Protein AF-A0A0Q4XJA9-F1 (afdb_monomer_lite)

Foldseek 3Di:
DDPVVVVVVQLVVQVVVVDDPPDPSSVVSSVVVVVVVVVVVVVVVVVVVVVVVVVVVVLVVVLVVQVVVQAVCVPVPVFAEADPPQCHAQDPVPRWHTHDTHHTD

Sequence (105 aa):
MSAEEQRKADLGRCSGYGYAPGSEGFATCMMDIDQNRERIRAERSLQLQADLAVQNRQREAQADLYRSLSQQRIGDKSLPVCGAASGGGLDGRTGYWYGKDCRSR

pLDDT: mean 95.37, std 2.88, range [74.5, 98.0]

Secondary structure (DSSP, 8-state):
--HHHHHHHHHHHHHHTTPPTTSHHHHHHHHHHHHHHHHHHHHHHHHHHHHHHHHHHHHHHHHHHHHHHHHHTTT-TTSPBP-TTSSSEE-TTT--EE-TT-B--

Radius of gyration: 27.64 Å; chains: 1; bounding box: 58×24×62 Å

Structure (mmCIF, N/CA/C/O backbone):
data_AF-A0A0Q4XJA9-F1
#
_entry.id   AF-A0A0Q4XJA9-F1
#
loop_
_atom_site.group_PDB
_atom_site.id
_atom_site.type_symbol
_atom_site.label_atom_id
_atom_site.label_alt_id
_atom_site.label_comp_id
_atom_site.label_asym_id
_atom_site.label_entity_id
_atom_site.label_seq_id
_atom_site.pdbx_PDB_ins_code
_atom_site.Cartn_x
_atom_site.Cartn_y
_atom_site.Cartn_z
_atom_site.occupancy
_atom_site.B_iso_or_equiv
_atom_site.auth_seq_id
_atom_site.auth_comp_id
_atom_site.auth_asym_id
_atom_site.auth_atom_id
_atom_site.pdbx_PDB_model_num
ATOM 1 N N . MET A 1 1 ? -3.344 5.447 22.595 1.00 74.50 1 MET A N 1
ATOM 2 C CA . MET A 1 1 ? -4.527 5.072 23.384 1.00 74.50 1 MET A CA 1
ATOM 3 C C . MET A 1 1 ? -4.438 3.586 23.657 1.00 74.50 1 MET A C 1
ATOM 5 O O . MET A 1 1 ? -4.321 2.819 22.704 1.00 74.50 1 MET A O 1
ATOM 9 N N . SER A 1 2 ? -4.371 3.198 24.923 1.00 93.50 2 SER A N 1
ATOM 10 C CA . SER A 1 2 ? -4.350 1.798 25.343 1.00 93.50 2 SER A CA 1
ATOM 11 C C . SER A 1 2 ? -5.736 1.158 25.190 1.00 93.50 2 SER A C 1
ATOM 13 O O . SER A 1 2 ? -6.742 1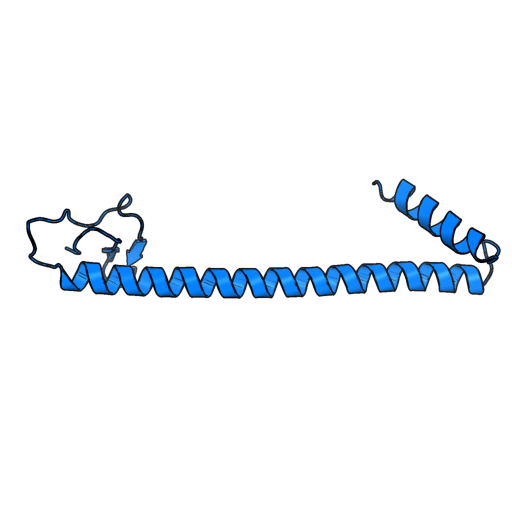.851 25.017 1.00 93.50 2 SER A O 1
ATOM 15 N N . ALA A 1 3 ? -5.801 -0.173 25.270 1.00 90.44 3 ALA A N 1
ATOM 16 C CA . ALA A 1 3 ? -7.073 -0.897 25.248 1.00 90.44 3 ALA A CA 1
ATOM 17 C C . ALA A 1 3 ? -7.978 -0.520 26.438 1.00 90.44 3 ALA A C 1
ATOM 19 O O . ALA A 1 3 ? -9.197 -0.454 26.302 1.00 90.44 3 ALA A O 1
ATOM 20 N N . GLU A 1 4 ? -7.382 -0.232 27.595 1.00 91.81 4 GLU A N 1
ATOM 21 C CA . GLU A 1 4 ? -8.111 0.171 28.798 1.00 91.81 4 GLU A CA 1
ATOM 22 C C . GLU A 1 4 ? -8.667 1.596 28.682 1.00 91.81 4 GLU A C 1
ATOM 24 O O . GLU A 1 4 ? -9.834 1.832 28.995 1.00 91.81 4 GLU A O 1
ATOM 29 N N . GLU A 1 5 ? -7.871 2.534 28.158 1.00 94.56 5 GLU A N 1
ATOM 30 C CA . GLU A 1 5 ? -8.319 3.904 27.877 1.00 94.56 5 GLU A CA 1
ATOM 31 C C . GLU A 1 5 ? -9.475 3.915 26.875 1.00 94.56 5 GLU A C 1
ATOM 33 O O . GLU A 1 5 ? -10.457 4.634 27.061 1.00 94.56 5 GLU A O 1
ATOM 38 N N . GLN A 1 6 ? -9.379 3.077 25.840 1.00 92.94 6 GLN A N 1
ATOM 39 C CA . GLN A 1 6 ? -10.432 2.907 24.849 1.00 92.94 6 GLN A CA 1
ATOM 40 C C . GLN A 1 6 ? -11.715 2.385 25.483 1.00 92.94 6 GLN A C 1
ATOM 42 O O . GLN A 1 6 ? -12.755 3.030 25.375 1.00 92.94 6 GLN A O 1
ATOM 47 N N . ARG A 1 7 ? -11.617 1.277 26.224 1.00 92.56 7 ARG A N 1
ATOM 48 C CA . ARG A 1 7 ? -12.757 0.692 26.928 1.00 92.56 7 ARG A CA 1
ATOM 49 C C . ARG A 1 7 ? -13.414 1.710 27.854 1.00 92.56 7 ARG A C 1
ATOM 51 O O . ARG A 1 7 ? -14.632 1.825 27.862 1.00 92.56 7 ARG A O 1
ATOM 58 N N . LYS A 1 8 ? -12.634 2.485 28.613 1.00 95.50 8 LYS A N 1
ATOM 59 C CA . LYS A 1 8 ? -13.167 3.539 29.486 1.00 95.50 8 LYS A CA 1
ATOM 60 C C . LYS A 1 8 ? -13.916 4.620 28.698 1.00 95.50 8 LYS A C 1
ATOM 62 O O . LYS A 1 8 ? -14.976 5.060 29.142 1.00 95.50 8 LYS A O 1
ATOM 67 N N . ALA A 1 9 ? -13.398 5.026 27.540 1.00 96.00 9 ALA A N 1
ATOM 68 C CA . ALA A 1 9 ? -14.069 5.980 26.661 1.00 96.00 9 ALA A CA 1
ATOM 69 C C . ALA A 1 9 ? -15.388 5.422 26.098 1.00 96.00 9 ALA A C 1
ATOM 71 O O . ALA A 1 9 ? -16.387 6.138 26.073 1.00 96.00 9 ALA A O 1
ATOM 72 N N . ASP A 1 10 ? -15.420 4.145 25.711 1.00 96.00 10 ASP A N 1
ATOM 73 C CA . ASP A 1 10 ? -16.629 3.484 25.206 1.00 96.00 10 ASP A CA 1
ATOM 74 C C . ASP A 1 10 ? -17.700 3.358 26.297 1.00 96.00 10 ASP A C 1
ATOM 76 O O . ASP A 1 10 ? -18.856 3.727 26.084 1.00 96.00 10 ASP A O 1
ATOM 80 N N . LEU A 1 11 ? -17.297 2.929 27.501 1.00 95.75 11 LEU A N 1
ATOM 81 C CA . LEU A 1 11 ? -18.176 2.863 28.672 1.00 95.75 11 LEU A CA 1
ATOM 82 C C . LEU A 1 11 ? -18.785 4.238 28.978 1.00 95.75 11 LEU A C 1
ATOM 84 O O . LEU A 1 11 ? -19.990 4.352 29.217 1.00 95.75 11 LEU A O 1
ATOM 88 N N . GLY A 1 12 ? -17.959 5.289 28.949 1.00 96.62 12 GLY A N 1
ATOM 89 C CA . GLY A 1 12 ? -18.405 6.669 29.130 1.00 96.62 12 GLY A CA 1
ATOM 90 C C . GLY A 1 12 ? -19.370 7.121 28.034 1.00 96.62 12 GLY A C 1
ATOM 91 O O . GLY A 1 12 ? -20.384 7.744 28.336 1.00 96.62 12 GLY A O 1
ATOM 92 N N . ARG A 1 13 ? -19.111 6.752 26.775 1.00 96.81 13 ARG A N 1
ATOM 93 C CA . ARG A 1 13 ? -19.986 7.065 25.640 1.00 96.81 13 ARG A CA 1
ATOM 94 C C . ARG A 1 13 ? -21.364 6.426 25.797 1.00 96.81 13 ARG A C 1
ATOM 96 O O . ARG A 1 13 ? -22.358 7.135 25.689 1.00 96.81 13 ARG A O 1
ATOM 103 N N . CYS A 1 14 ? -21.435 5.130 26.094 1.00 97.50 14 CYS A N 1
ATOM 104 C CA . CYS A 1 14 ? -22.713 4.440 26.280 1.00 97.50 14 CYS A CA 1
ATOM 105 C C . CYS A 1 14 ? -23.482 4.957 27.500 1.00 97.50 14 CYS A C 1
ATOM 107 O O . CYS A 1 14 ? -24.686 5.195 27.406 1.00 97.50 14 CYS A O 1
ATOM 109 N N . SER A 1 15 ? -22.783 5.232 28.606 1.00 97.31 15 SER A N 1
ATOM 110 C CA . SER A 1 15 ? -23.396 5.862 29.785 1.00 97.31 15 SER A CA 1
ATOM 111 C C . SER A 1 15 ? -23.932 7.264 29.464 1.00 97.31 15 SER A C 1
ATOM 113 O O . SER A 1 15 ? -25.003 7.640 29.929 1.00 97.31 15 SER A O 1
ATOM 115 N N . GLY A 1 16 ? -23.222 8.027 28.625 1.00 96.94 16 GLY A N 1
ATOM 116 C CA . GLY A 1 16 ? -23.628 9.361 28.171 1.00 96.94 16 GLY A CA 1
ATOM 117 C C . GLY A 1 16 ? -24.894 9.380 27.308 1.00 96.94 16 GLY A C 1
ATOM 118 O O . GLY A 1 16 ? -25.580 10.396 27.272 1.00 96.94 16 GLY A O 1
ATOM 119 N N . TYR A 1 17 ? -25.243 8.261 26.667 1.00 95.88 17 TYR A N 1
ATOM 120 C CA . TYR A 1 17 ? -26.528 8.081 25.979 1.00 95.88 17 TYR A CA 1
ATOM 121 C C . TYR A 1 17 ? -27.661 7.618 26.913 1.00 95.88 17 TYR A C 1
ATOM 123 O O . TYR A 1 17 ? -28.779 7.405 26.454 1.00 95.88 17 TYR A O 1
ATOM 131 N N . GLY A 1 18 ? -27.397 7.477 28.217 1.00 95.94 18 GLY A N 1
ATOM 132 C CA . GLY A 1 18 ? -28.393 7.101 29.222 1.00 95.94 18 GLY A CA 1
ATOM 133 C C . GLY A 1 18 ? -28.539 5.595 29.445 1.00 95.94 18 GLY A C 1
ATOM 134 O O . GLY A 1 18 ? -29.401 5.178 30.217 1.00 95.94 18 GLY A O 1
ATOM 135 N N . TYR A 1 19 ? -27.703 4.764 28.818 1.00 97.25 19 TYR A N 1
ATOM 136 C CA . TYR A 1 19 ? -27.718 3.327 29.072 1.00 97.25 19 TYR A CA 1
ATOM 137 C C . TYR A 1 19 ? -27.056 3.013 30.417 1.00 97.25 19 TYR A C 1
ATOM 139 O O . TYR A 1 19 ? -25.905 3.378 30.660 1.00 97.25 19 TYR A O 1
ATOM 147 N N . ALA A 1 20 ? -27.768 2.304 31.294 1.00 95.81 20 ALA A N 1
ATOM 148 C CA . ALA A 1 20 ? -27.223 1.874 32.577 1.00 95.81 20 ALA A CA 1
ATOM 149 C C . ALA A 1 20 ? -26.256 0.687 32.386 1.00 95.81 20 ALA A C 1
ATOM 151 O O . ALA A 1 20 ? -26.625 -0.273 31.699 1.00 95.81 20 ALA A O 1
ATOM 152 N N . PRO A 1 21 ? -25.058 0.687 33.001 1.00 94.88 21 PRO A N 1
ATOM 153 C CA . PRO A 1 21 ? -24.162 -0.467 32.964 1.00 94.88 21 PRO A CA 1
ATOM 154 C C . PRO A 1 21 ? -24.866 -1.755 33.410 1.00 94.88 21 PRO A C 1
ATOM 156 O O . PRO A 1 21 ? -25.575 -1.769 34.413 1.00 94.88 21 PRO A O 1
ATOM 159 N N . GLY A 1 22 ? -24.678 -2.836 32.650 1.00 93.56 22 GLY A N 1
ATOM 160 C CA . GLY A 1 22 ? -25.336 -4.126 32.894 1.00 93.56 22 GLY A CA 1
ATOM 161 C C . GLY A 1 22 ? -26.741 -4.263 32.296 1.00 93.56 22 GLY A C 1
ATOM 162 O O . GLY A 1 22 ? -27.296 -5.356 32.328 1.00 93.56 22 GLY A O 1
ATOM 163 N N . SER A 1 23 ? -27.305 -3.200 31.714 1.00 97.44 23 SER A N 1
ATOM 164 C CA . SER A 1 23 ? -28.534 -3.303 30.920 1.00 97.44 23 SER A CA 1
ATOM 165 C C . SER A 1 23 ? -28.267 -3.869 29.524 1.00 97.44 23 SER A C 1
ATOM 167 O O . SER A 1 23 ? -27.166 -3.745 28.981 1.00 97.44 23 SER A O 1
ATOM 169 N N . GLU A 1 24 ? -29.306 -4.429 28.908 1.00 97.31 24 GLU A N 1
ATOM 170 C CA . GLU A 1 24 ? -29.266 -4.880 27.514 1.00 97.31 24 GLU A CA 1
ATOM 171 C C . GLU A 1 24 ? -28.902 -3.735 26.558 1.00 97.31 24 GLU A C 1
ATOM 173 O O . GLU A 1 24 ? -28.006 -3.884 25.734 1.00 97.31 24 GLU A O 1
ATOM 178 N N . GLY A 1 25 ? -29.502 -2.550 26.731 1.00 96.44 25 GLY A N 1
ATOM 179 C CA . GLY A 1 25 ? -29.190 -1.379 25.903 1.00 96.44 25 GLY A CA 1
ATOM 180 C C . GLY A 1 25 ? -27.723 -0.946 25.994 1.00 96.44 25 GLY A C 1
ATOM 181 O O . GLY A 1 25 ? -27.131 -0.528 25.000 1.00 96.44 25 GLY A O 1
ATOM 182 N N . PHE A 1 26 ? -27.097 -1.113 27.163 1.00 97.94 26 PHE A N 1
ATOM 183 C CA . PHE A 1 26 ? -25.668 -0.853 27.325 1.00 97.94 26 PHE A CA 1
ATOM 184 C C . PHE A 1 26 ? -24.812 -1.872 26.572 1.00 97.94 26 PHE A C 1
ATOM 186 O O . PHE A 1 26 ? -23.850 -1.487 25.908 1.00 97.94 26 PHE A O 1
ATOM 193 N N . ALA A 1 27 ? -25.167 -3.157 26.647 1.00 97.50 27 ALA A N 1
ATOM 194 C CA . ALA A 1 27 ? -24.486 -4.206 25.896 1.00 97.50 27 ALA A CA 1
ATOM 195 C C . ALA A 1 27 ? -24.602 -3.968 24.382 1.00 97.50 27 ALA A C 1
ATOM 197 O O . ALA A 1 27 ? -23.591 -4.025 23.685 1.00 97.50 27 ALA A O 1
ATOM 198 N N . 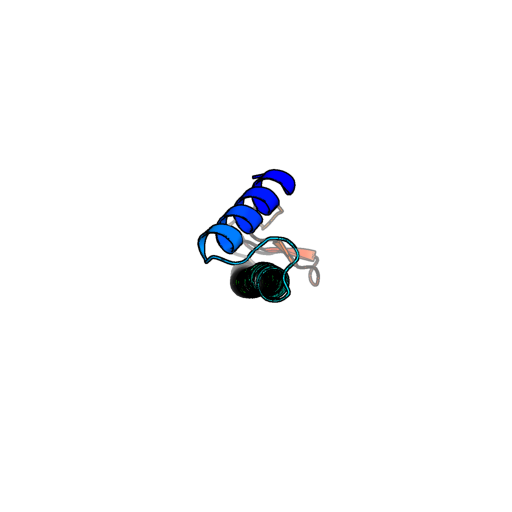THR A 1 28 ? -25.793 -3.612 23.893 1.00 97.62 28 THR A N 1
ATOM 199 C CA . THR A 1 28 ? -26.025 -3.261 22.484 1.00 97.62 28 THR A CA 1
ATOM 200 C C . THR A 1 28 ? -25.178 -2.070 22.052 1.00 97.62 28 THR A C 1
ATOM 202 O O . THR A 1 28 ? -24.451 -2.174 21.070 1.00 97.62 28 THR A O 1
ATOM 205 N N . CYS A 1 29 ? -25.160 -0.982 22.829 1.00 98.00 29 CYS A N 1
ATOM 206 C CA . CYS A 1 29 ? -24.314 0.175 22.529 1.00 98.00 29 CYS A CA 1
ATOM 207 C C . CYS A 1 29 ? -22.825 -0.196 22.421 1.00 98.00 29 CYS A C 1
ATOM 209 O O . CYS A 1 29 ? -22.140 0.234 21.492 1.00 98.00 29 CYS A O 1
ATOM 211 N N . MET A 1 30 ? -22.314 -1.013 23.347 1.00 97.12 30 MET A N 1
ATOM 212 C CA . MET A 1 30 ? -20.921 -1.464 23.309 1.00 97.12 30 MET A CA 1
ATOM 213 C C . MET A 1 30 ? -20.635 -2.329 22.072 1.00 97.12 30 MET A C 1
ATOM 215 O O . MET A 1 30 ? -19.625 -2.111 21.402 1.00 97.12 30 MET A O 1
ATOM 219 N N . MET A 1 31 ? -21.537 -3.258 21.736 1.00 96.62 31 MET A N 1
ATOM 220 C CA . MET A 1 31 ? -21.422 -4.085 20.530 1.00 96.62 31 MET A CA 1
ATOM 221 C C . MET A 1 31 ? -21.412 -3.237 19.255 1.00 96.62 31 MET A C 1
ATOM 223 O O . MET A 1 31 ? -20.572 -3.465 18.388 1.00 96.62 31 MET A O 1
ATOM 227 N N . ASP A 1 32 ? -22.285 -2.234 19.151 1.00 97.06 32 ASP A N 1
ATOM 228 C CA . ASP A 1 32 ? -22.349 -1.342 17.988 1.00 97.06 32 ASP A CA 1
ATOM 229 C C . ASP A 1 32 ? -21.045 -0.558 17.802 1.00 97.06 32 ASP A C 1
ATOM 231 O O . ASP A 1 32 ? -20.550 -0.394 16.681 1.00 97.06 32 ASP A O 1
ATOM 235 N N . ILE A 1 33 ? -20.452 -0.082 18.902 1.00 96.81 33 ILE A N 1
ATOM 236 C CA . ILE A 1 33 ? -19.163 0.613 18.863 1.00 96.81 33 ILE A CA 1
ATOM 237 C C . ILE A 1 33 ? -18.063 -0.328 18.350 1.00 96.81 33 ILE A C 1
ATOM 239 O O . ILE A 1 33 ? -17.262 0.084 17.501 1.00 96.81 33 ILE A O 1
ATOM 243 N N . ASP A 1 34 ? -18.011 -1.564 18.849 1.00 95.69 34 ASP A N 1
ATOM 244 C CA . ASP A 1 34 ? -17.01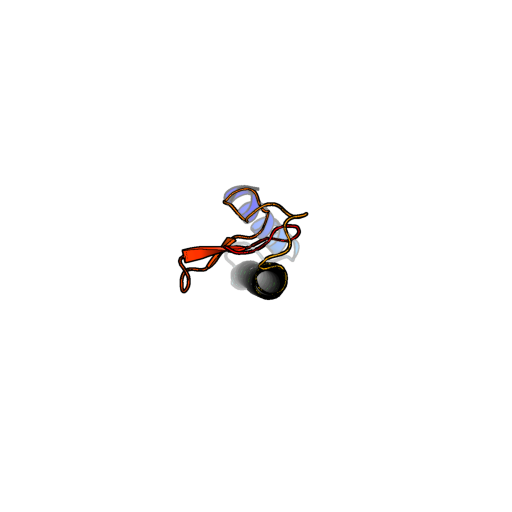5 -2.552 18.434 1.00 95.69 34 ASP A CA 1
ATOM 245 C C . ASP A 1 34 ? -17.182 -2.931 16.956 1.00 95.69 34 ASP A C 1
ATOM 247 O O . ASP A 1 34 ? -16.217 -2.822 16.192 1.00 95.69 34 ASP A O 1
ATOM 251 N N . GLN A 1 35 ? -18.404 -3.243 16.516 1.00 96.81 35 GLN A N 1
ATOM 252 C CA . GLN A 1 35 ? -18.718 -3.547 15.115 1.00 96.81 35 GLN A CA 1
ATOM 253 C C . GLN A 1 35 ? -18.360 -2.383 14.185 1.00 96.81 35 GLN A C 1
ATOM 255 O O . GLN A 1 35 ? -17.747 -2.572 13.132 1.00 96.81 35 GLN A O 1
ATOM 260 N N . ASN A 1 36 ? -18.679 -1.147 14.579 1.00 96.56 36 ASN A N 1
ATOM 261 C CA . ASN A 1 36 ? -18.310 0.026 13.795 1.00 96.56 36 ASN A CA 1
ATOM 262 C C . ASN A 1 36 ? -16.785 0.178 13.689 1.00 96.56 36 ASN A C 1
ATOM 264 O O . ASN A 1 36 ? -16.262 0.536 12.631 1.00 96.56 36 ASN A O 1
ATOM 268 N N . ARG A 1 37 ? -16.048 -0.127 14.763 1.00 94.81 37 ARG A N 1
ATOM 269 C CA . ARG A 1 37 ? -14.582 -0.132 14.738 1.00 94.81 37 ARG A CA 1
ATOM 270 C C . ARG A 1 37 ? -14.020 -1.206 13.819 1.00 94.81 37 ARG A C 1
ATOM 272 O O . ARG A 1 37 ? -13.067 -0.924 13.092 1.00 94.81 37 ARG A O 1
ATOM 279 N N . GLU A 1 38 ? -14.579 -2.408 13.838 1.00 96.25 38 GLU A N 1
ATOM 280 C CA . GLU A 1 38 ? -14.187 -3.488 12.930 1.00 96.25 38 GLU A CA 1
ATOM 281 C C . GLU A 1 38 ? -14.434 -3.111 11.472 1.00 96.25 38 GLU A C 1
ATOM 283 O O . GLU A 1 38 ? -13.528 -3.251 10.650 1.00 96.25 38 GLU A O 1
ATOM 288 N N . ARG A 1 39 ? -15.595 -2.523 11.168 1.00 97.19 39 ARG A N 1
ATOM 289 C CA . ARG A 1 39 ? -15.917 -2.020 9.828 1.00 97.19 39 ARG A CA 1
ATOM 290 C C . ARG A 1 39 ? -14.898 -0.989 9.343 1.00 97.19 39 ARG A C 1
ATOM 292 O O . ARG A 1 39 ? -14.351 -1.145 8.257 1.00 97.19 39 ARG A O 1
ATOM 299 N N . ILE A 1 40 ? -14.569 0.011 10.165 1.00 96.62 40 ILE A N 1
ATOM 300 C CA . ILE A 1 40 ? -13.561 1.031 9.818 1.00 96.62 40 ILE A CA 1
ATOM 301 C C . ILE A 1 40 ? -12.185 0.391 9.572 1.00 96.62 40 ILE A C 1
ATOM 303 O O . ILE A 1 40 ? -11.468 0.776 8.646 1.00 96.62 40 ILE A O 1
ATOM 307 N N . ARG A 1 41 ? -11.788 -0.599 10.385 1.00 96.25 41 ARG A N 1
ATOM 308 C CA . ARG A 1 41 ? -10.521 -1.326 10.189 1.00 96.25 41 ARG A CA 1
ATOM 309 C C . ARG A 1 41 ? -10.524 -2.126 8.886 1.00 96.25 41 ARG A C 1
ATOM 311 O O . ARG A 1 41 ? -9.519 -2.109 8.178 1.00 96.25 41 ARG A O 1
ATOM 318 N N . ALA A 1 42 ? -11.630 -2.795 8.569 1.00 96.69 42 ALA A N 1
ATOM 319 C CA . ALA A 1 42 ? -11.788 -3.551 7.333 1.00 96.69 42 ALA A CA 1
ATOM 320 C C . ALA A 1 42 ? -11.717 -2.631 6.104 1.00 96.69 42 ALA A C 1
ATOM 322 O O . ALA A 1 42 ? -10.927 -2.891 5.198 1.00 96.69 42 ALA A O 1
ATOM 323 N N . GLU A 1 43 ? -12.448 -1.513 6.113 1.00 97.31 43 GLU A N 1
ATOM 324 C CA . GLU A 1 43 ? -12.414 -0.495 5.054 1.00 97.31 43 GLU A CA 1
ATOM 325 C C . GLU A 1 43 ? -10.993 0.043 4.836 1.00 97.31 43 GLU A C 1
ATOM 327 O O . GLU A 1 43 ? -10.501 0.070 3.707 1.00 97.31 43 GLU A O 1
ATOM 332 N N . ARG A 1 44 ? -10.284 0.391 5.917 1.00 97.00 44 ARG A N 1
ATOM 333 C CA . ARG A 1 44 ? -8.895 0.863 5.835 1.00 97.00 44 ARG A CA 1
ATOM 334 C C . ARG A 1 44 ? -7.946 -0.20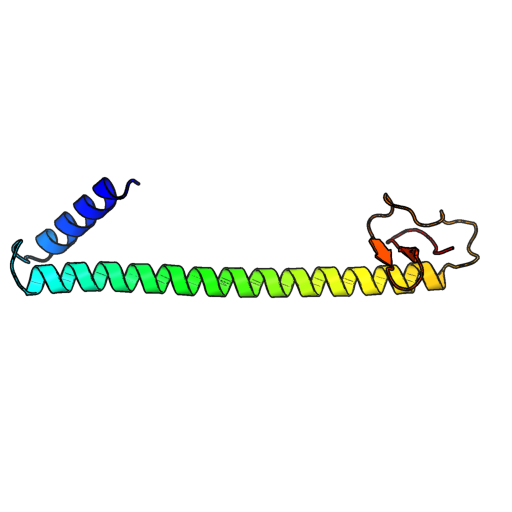0 5.279 1.00 97.00 44 ARG A C 1
ATOM 336 O O . ARG A 1 44 ? -7.030 0.132 4.531 1.00 97.00 44 ARG A O 1
ATOM 343 N N . SER A 1 45 ? -8.145 -1.468 5.641 1.00 97.25 45 SER A N 1
ATOM 344 C CA . SER A 1 45 ? -7.342 -2.576 5.111 1.00 97.25 45 SER A CA 1
ATOM 345 C C . SER A 1 45 ? -7.559 -2.750 3.607 1.00 97.25 45 SER A C 1
ATOM 347 O O . SER A 1 45 ? -6.590 -2.868 2.861 1.00 97.25 45 SER A O 1
ATOM 349 N N . LEU A 1 46 ? -8.812 -2.684 3.146 1.00 97.06 46 LEU A N 1
ATOM 350 C CA . LEU A 1 46 ? -9.148 -2.744 1.722 1.00 97.06 46 LEU A CA 1
ATOM 351 C C . LEU A 1 46 ? -8.526 -1.580 0.938 1.00 97.06 46 LEU A C 1
ATOM 353 O O . LEU A 1 46 ? -7.954 -1.801 -0.127 1.00 97.06 46 LEU A O 1
ATOM 357 N N . GLN A 1 47 ? -8.580 -0.361 1.480 1.00 97.12 47 GLN A N 1
ATOM 358 C CA . GLN A 1 47 ? -7.938 0.810 0.872 1.00 97.12 47 GLN A CA 1
ATOM 359 C C . GLN A 1 47 ? -6.423 0.625 0.747 1.00 97.12 47 GLN A C 1
ATOM 361 O O . GLN A 1 47 ? -5.874 0.786 -0.340 1.00 97.12 47 GLN A O 1
ATOM 366 N N . LEU A 1 48 ? -5.755 0.192 1.821 1.00 97.44 48 LEU A N 1
ATOM 367 C CA . LEU A 1 48 ? -4.315 -0.067 1.794 1.00 97.44 48 LEU A CA 1
ATOM 368 C C . LEU A 1 48 ? -3.946 -1.124 0.742 1.00 97.44 48 LEU A C 1
ATOM 370 O O . LEU A 1 48 ? -2.961 -0.967 0.025 1.00 97.44 48 LEU A O 1
ATOM 374 N N . GLN A 1 49 ? -4.735 -2.194 0.630 1.00 97.25 49 GLN A N 1
ATOM 375 C CA . GLN A 1 49 ? -4.518 -3.230 -0.382 1.00 97.25 49 GLN A CA 1
ATOM 376 C C . GLN A 1 49 ? -4.673 -2.680 -1.805 1.00 97.25 49 GLN A C 1
ATOM 378 O O . GLN A 1 49 ? -3.848 -2.982 -2.669 1.00 97.25 49 GLN A O 1
ATOM 383 N N . ALA A 1 50 ? -5.688 -1.847 -2.047 1.00 97.25 50 ALA A N 1
ATOM 384 C CA . ALA A 1 50 ? -5.897 -1.206 -3.340 1.00 97.25 50 ALA A CA 1
ATOM 385 C C . ALA A 1 50 ? -4.731 -0.271 -3.711 1.00 97.25 50 ALA A C 1
ATOM 387 O O . ALA A 1 50 ? -4.214 -0.349 -4.829 1.00 97.25 50 ALA A O 1
ATOM 388 N N . ASP A 1 51 ? -4.261 0.545 -2.766 1.00 97.12 51 ASP A N 1
ATOM 389 C CA . ASP A 1 51 ? -3.128 1.452 -2.969 1.00 97.12 51 ASP A CA 1
ATOM 390 C C . ASP A 1 51 ? -1.840 0.682 -3.279 1.00 97.12 51 ASP A C 1
ATOM 392 O O . ASP A 1 51 ? -1.119 1.008 -4.226 1.00 97.12 51 ASP A O 1
ATOM 396 N N . LEU A 1 52 ? -1.572 -0.392 -2.531 1.00 97.94 52 LEU A N 1
ATOM 397 C CA . LEU A 1 52 ? -0.431 -1.272 -2.781 1.00 97.94 52 LEU A CA 1
ATOM 398 C C . LEU A 1 52 ? -0.514 -1.928 -4.165 1.00 97.94 52 LEU A C 1
ATOM 400 O O . LEU A 1 52 ? 0.497 -2.004 -4.864 1.00 97.94 52 LEU A O 1
ATOM 404 N N . ALA A 1 53 ? -1.702 -2.353 -4.600 1.00 97.31 53 ALA A N 1
ATOM 405 C CA . ALA A 1 53 ? -1.901 -2.924 -5.930 1.00 97.31 53 ALA A CA 1
ATOM 406 C C . ALA A 1 53 ? -1.656 -1.898 -7.052 1.00 97.31 53 ALA A C 1
ATOM 408 O O . ALA A 1 53 ? -1.080 -2.235 -8.088 1.00 97.31 53 ALA A O 1
ATOM 409 N N . VAL A 1 54 ? -2.055 -0.635 -6.867 1.00 97.56 54 VAL A N 1
ATOM 410 C CA . VAL A 1 54 ? -1.738 0.450 -7.814 1.00 97.56 54 VAL A CA 1
ATOM 411 C C . VAL A 1 54 ? -0.231 0.699 -7.868 1.00 97.56 54 VAL A C 1
ATOM 413 O O . VAL A 1 54 ? 0.335 0.737 -8.961 1.00 97.56 54 VAL A O 1
ATOM 416 N N . GLN A 1 55 ? 0.434 0.799 -6.715 1.00 97.06 55 GLN A N 1
ATOM 417 C CA . GLN A 1 55 ? 1.884 1.002 -6.650 1.00 97.06 55 GLN A CA 1
ATOM 418 C C . GLN A 1 55 ? 2.660 -0.156 -7.291 1.00 97.06 55 GLN A C 1
ATOM 420 O O . GLN A 1 55 ? 3.616 0.084 -8.025 1.00 97.06 55 GLN A O 1
ATOM 425 N N . ASN A 1 56 ? 2.244 -1.404 -7.053 1.00 97.00 56 ASN A N 1
ATOM 426 C CA . ASN A 1 56 ? 2.848 -2.583 -7.681 1.00 97.00 56 ASN A CA 1
ATOM 427 C C . ASN A 1 56 ? 2.758 -2.507 -9.206 1.00 97.00 56 ASN A C 1
ATOM 429 O O . ASN A 1 56 ? 3.785 -2.602 -9.873 1.00 97.00 56 ASN A O 1
ATOM 433 N N . ARG A 1 57 ? 1.568 -2.220 -9.749 1.00 97.00 57 ARG A N 1
ATOM 434 C CA . ARG A 1 57 ? 1.369 -2.073 -11.200 1.00 97.00 57 ARG A CA 1
ATOM 435 C C . ARG A 1 57 ? 2.231 -0.964 -11.802 1.00 97.00 57 ARG A C 1
ATOM 437 O O . ARG A 1 57 ? 2.788 -1.137 -12.880 1.00 97.00 57 ARG A O 1
ATOM 444 N N . GLN A 1 58 ? 2.369 0.168 -11.110 1.00 96.50 58 GLN A N 1
ATOM 445 C CA . GLN A 1 58 ? 3.241 1.258 -11.561 1.00 96.50 58 GLN A CA 1
ATOM 446 C C . GLN A 1 58 ? 4.718 0.842 -11.580 1.00 96.50 58 GLN A C 1
ATOM 448 O O . GLN A 1 58 ? 5.418 1.127 -12.553 1.00 96.50 58 GLN A O 1
ATOM 453 N N . ARG A 1 59 ? 5.190 0.138 -10.541 1.00 94.19 59 ARG A N 1
ATOM 454 C CA . ARG A 1 59 ? 6.562 -0.392 -10.488 1.00 94.19 59 ARG A CA 1
ATOM 455 C C . ARG A 1 59 ? 6.829 -1.409 -11.595 1.00 94.19 59 ARG A C 1
ATOM 457 O O . ARG A 1 59 ? 7.885 -1.353 -12.218 1.00 94.19 59 ARG A O 1
ATOM 464 N N . GLU A 1 60 ? 5.881 -2.303 -11.856 1.00 94.81 60 GLU A N 1
ATOM 465 C CA . GLU A 1 60 ? 5.966 -3.298 -12.932 1.00 94.81 60 GLU A CA 1
ATOM 466 C C . GLU A 1 60 ? 6.037 -2.628 -14.309 1.00 94.81 60 GLU A C 1
ATOM 468 O O . GLU A 1 60 ? 6.970 -2.886 -15.068 1.00 94.81 60 GLU A O 1
ATOM 473 N N . ALA A 1 61 ? 5.137 -1.681 -14.595 1.00 96.31 61 ALA A N 1
ATOM 474 C CA . ALA A 1 61 ? 5.145 -0.940 -15.855 1.00 96.31 61 ALA A CA 1
ATOM 475 C C . ALA A 1 61 ? 6.458 -0.163 -16.068 1.00 96.31 61 ALA A C 1
ATOM 477 O O . ALA A 1 61 ? 7.004 -0.133 -17.173 1.00 96.31 61 ALA A O 1
ATOM 478 N N . GLN A 1 62 ? 7.003 0.442 -15.006 1.00 95.50 62 GLN A N 1
ATOM 479 C CA . GLN A 1 62 ? 8.299 1.116 -15.064 1.00 95.50 62 GLN A CA 1
ATOM 480 C C . GLN A 1 62 ? 9.449 0.131 -15.320 1.00 95.50 62 GLN A C 1
ATOM 482 O O . GLN A 1 62 ? 10.349 0.429 -16.107 1.00 95.50 62 GLN A O 1
ATOM 487 N N . ALA A 1 63 ? 9.423 -1.042 -14.687 1.00 95.06 63 ALA A N 1
ATOM 488 C CA . ALA A 1 63 ? 10.418 -2.083 -14.908 1.00 95.06 63 ALA A CA 1
ATOM 489 C C . ALA A 1 63 ? 10.405 -2.588 -16.359 1.00 95.06 63 ALA A C 1
ATOM 491 O O . ALA A 1 63 ? 11.470 -2.718 -16.964 1.00 95.06 63 ALA A O 1
ATOM 492 N N . ASP A 1 64 ? 9.223 -2.810 -16.935 1.00 95.31 64 ASP A N 1
ATOM 493 C CA . ASP A 1 64 ? 9.072 -3.229 -18.331 1.00 95.31 64 ASP A CA 1
ATOM 494 C C . ASP A 1 64 ? 9.551 -2.151 -19.311 1.00 95.31 64 ASP A C 1
ATOM 496 O O . ASP A 1 64 ? 10.264 -2.448 -20.277 1.00 95.31 64 ASP A O 1
ATOM 500 N N . LEU A 1 65 ? 9.251 -0.880 -19.024 1.00 96.44 65 LEU A N 1
ATOM 501 C CA . LEU A 1 65 ? 9.782 0.244 -19.791 1.00 96.44 65 LEU A CA 1
ATOM 502 C C . LEU A 1 65 ? 11.316 0.259 -19.755 1.00 96.44 65 LEU A C 1
ATOM 504 O O . LEU A 1 65 ? 11.957 0.331 -20.799 1.00 96.44 65 LEU A O 1
ATOM 508 N N . TYR A 1 66 ? 11.929 0.152 -18.577 1.00 96.81 66 TYR A N 1
ATOM 509 C CA . TYR A 1 66 ? 13.391 0.172 -18.466 1.00 96.81 66 TYR A CA 1
ATOM 510 C C . TYR A 1 66 ? 14.049 -1.047 -19.108 1.00 96.81 66 TYR A C 1
ATOM 512 O O . TYR A 1 66 ? 15.121 -0.910 -19.697 1.00 96.81 66 TYR A O 1
ATOM 520 N N . ARG A 1 67 ? 13.411 -2.219 -19.039 1.00 95.62 67 ARG A N 1
ATOM 521 C CA . ARG A 1 67 ? 13.874 -3.427 -19.729 1.00 95.62 67 ARG A CA 1
ATOM 522 C C . ARG A 1 67 ? 13.871 -3.238 -21.244 1.00 95.62 67 ARG A C 1
ATOM 524 O O . ARG A 1 67 ? 14.875 -3.522 -21.887 1.00 95.62 67 ARG A O 1
ATOM 531 N N . SER A 1 68 ? 12.779 -2.723 -21.809 1.00 95.44 68 SER A N 1
ATOM 532 C CA . SER A 1 68 ? 12.693 -2.486 -23.256 1.00 95.44 68 SER A CA 1
ATOM 533 C C . SER A 1 68 ? 13.675 -1.410 -23.732 1.00 95.44 68 SER A C 1
ATOM 535 O O . SER A 1 68 ? 14.377 -1.617 -24.721 1.00 95.44 68 SER A O 1
ATOM 537 N N . LEU A 1 69 ? 13.804 -0.296 -23.002 1.00 96.19 69 LEU A N 1
ATOM 538 C CA . LEU A 1 69 ? 14.741 0.776 -23.346 1.00 96.19 69 LEU A CA 1
ATOM 539 C C . LEU A 1 69 ? 16.199 0.316 -23.288 1.00 96.19 69 LEU A C 1
ATOM 541 O O . LEU A 1 69 ? 16.962 0.598 -24.211 1.00 96.19 69 LEU A O 1
ATOM 545 N N . SER A 1 70 ? 16.606 -0.396 -22.232 1.00 96.12 70 SER A N 1
ATOM 546 C CA . SER A 1 70 ? 17.991 -0.865 -22.118 1.00 96.12 70 SER A CA 1
ATOM 547 C C . SER A 1 70 ? 18.354 -1.842 -23.240 1.00 96.12 70 SER A C 1
ATOM 549 O O . SER A 1 70 ? 19.475 -1.788 -23.745 1.00 96.12 70 SER A O 1
ATOM 551 N N . GLN A 1 71 ? 17.410 -2.682 -23.675 1.00 95.00 71 GLN A N 1
ATOM 552 C CA . GLN A 1 71 ? 17.577 -3.581 -24.820 1.00 95.00 71 GLN A CA 1
ATOM 553 C C . GLN A 1 71 ? 17.692 -2.819 -26.148 1.00 95.00 71 GLN A C 1
ATOM 555 O O . GLN A 1 71 ? 18.571 -3.118 -26.950 1.00 95.00 71 GLN A O 1
ATOM 560 N N . GLN A 1 72 ? 16.866 -1.794 -26.373 1.00 96.12 72 GLN A N 1
ATOM 561 C CA . GLN A 1 72 ? 16.942 -0.966 -27.588 1.00 96.12 72 GLN A CA 1
ATOM 562 C C . GLN A 1 72 ? 18.277 -0.220 -27.730 1.00 96.12 72 GLN A C 1
ATOM 564 O O . GLN A 1 72 ? 18.676 0.128 -28.836 1.00 96.12 72 GLN A O 1
ATOM 569 N N . ARG A 1 73 ? 18.981 0.016 -26.618 1.00 96.06 73 ARG A N 1
ATOM 570 C CA . ARG A 1 73 ? 20.270 0.725 -26.572 1.00 96.06 73 ARG A CA 1
ATOM 571 C C . ARG A 1 73 ? 21.485 -0.195 -26.682 1.00 96.06 73 ARG A C 1
ATOM 573 O O . ARG A 1 73 ? 22.618 0.262 -26.508 1.00 96.06 73 ARG A O 1
ATOM 580 N N . ILE A 1 74 ? 21.290 -1.490 -26.926 1.00 95.75 74 ILE A N 1
ATOM 581 C CA . ILE A 1 74 ? 22.406 -2.413 -27.157 1.00 95.75 74 ILE A CA 1
ATOM 582 C C . ILE A 1 74 ? 23.266 -1.877 -28.311 1.00 95.75 74 ILE A C 1
ATOM 584 O O . ILE A 1 74 ? 22.767 -1.484 -29.361 1.00 95.75 74 ILE A O 1
ATOM 588 N N . GLY A 1 75 ? 24.581 -1.832 -28.090 1.00 93.62 75 GLY A N 1
ATOM 589 C CA . GLY A 1 75 ? 25.549 -1.297 -29.051 1.00 93.62 75 GLY A CA 1
ATOM 590 C C . GLY A 1 75 ? 25.794 0.214 -28.966 1.00 93.62 75 GLY A C 1
ATOM 591 O O . GLY A 1 75 ? 26.829 0.668 -29.458 1.00 93.62 75 GLY A O 1
ATOM 592 N N . ASP A 1 76 ? 24.941 0.987 -28.287 1.00 96.31 76 ASP A N 1
ATOM 593 C CA . ASP A 1 76 ? 25.191 2.412 -28.050 1.00 96.31 76 ASP A CA 1
ATOM 594 C C . ASP A 1 76 ? 26.302 2.588 -27.008 1.00 96.31 76 ASP A C 1
ATOM 596 O O . ASP A 1 76 ? 26.076 2.483 -25.800 1.00 96.31 76 ASP A O 1
ATOM 600 N N . L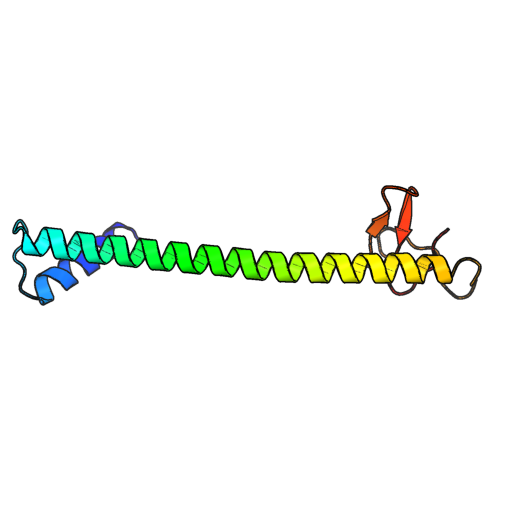YS A 1 77 ? 27.524 2.854 -27.479 1.00 94.88 77 LYS A N 1
ATOM 601 C CA . LYS A 1 77 ? 28.727 3.002 -26.645 1.00 94.88 77 LYS A CA 1
ATOM 602 C C . LYS A 1 77 ? 28.738 4.269 -25.784 1.00 94.88 77 LYS A C 1
ATOM 604 O O . LYS A 1 77 ? 29.593 4.354 -24.907 1.00 94.88 77 LYS A O 1
ATOM 609 N N . SER A 1 78 ? 27.824 5.216 -26.006 1.00 96.12 78 SER A N 1
ATOM 610 C CA . SER A 1 78 ? 27.734 6.442 -25.200 1.00 96.12 78 SER A CA 1
ATOM 611 C C . SER A 1 78 ? 27.145 6.201 -23.805 1.00 96.12 78 SER A C 1
ATOM 613 O O . SER A 1 78 ? 27.431 6.952 -22.875 1.00 96.12 78 SER A O 1
ATOM 615 N N . LEU A 1 79 ? 26.370 5.127 -23.633 1.00 96.38 79 LEU A N 1
ATOM 616 C CA . LEU A 1 79 ? 25.751 4.760 -22.359 1.00 96.38 79 LEU A CA 1
ATOM 617 C C . LEU A 1 79 ? 26.616 3.763 -21.565 1.00 96.38 79 LEU A C 1
ATOM 619 O O . LEU A 1 79 ? 27.471 3.090 -22.130 1.00 96.38 79 LEU A O 1
ATOM 623 N N . PRO A 1 80 ? 26.444 3.609 -20.246 1.00 96.56 80 PRO A N 1
ATOM 624 C CA . PRO A 1 80 ? 27.049 2.502 -19.505 1.00 96.56 80 PRO A CA 1
ATOM 625 C C . PRO A 1 80 ? 26.260 1.195 -19.699 1.00 96.56 80 PRO A C 1
ATOM 627 O O . PRO A 1 80 ? 25.069 1.213 -20.018 1.00 96.56 80 PRO A O 1
ATOM 630 N N . VAL A 1 81 ? 26.903 0.044 -19.468 1.00 96.25 81 VAL A N 1
ATOM 631 C CA . VAL A 1 81 ? 26.182 -1.236 -19.324 1.00 96.25 81 VAL A CA 1
ATOM 632 C C . VAL A 1 81 ? 25.422 -1.219 -18.000 1.00 96.25 81 VAL A C 1
ATOM 634 O O . VAL A 1 81 ? 25.963 -0.778 -16.986 1.00 96.25 81 VAL A O 1
ATOM 637 N N . CYS A 1 82 ? 24.177 -1.684 -18.006 1.00 97.56 82 CYS A N 1
ATOM 638 C CA . CYS A 1 82 ? 23.365 -1.755 -16.802 1.00 97.56 82 CYS A CA 1
ATOM 639 C C . CYS A 1 82 ? 24.010 -2.658 -15.737 1.00 97.56 82 CYS A C 1
ATOM 641 O O . CYS A 1 82 ? 24.593 -3.700 -16.041 1.00 97.56 82 CYS A O 1
ATOM 643 N N . GLY A 1 83 ? 23.851 -2.268 -14.475 1.00 95.38 83 GLY A N 1
ATOM 644 C CA . GLY A 1 83 ? 24.281 -3.014 -13.297 1.00 95.38 83 GLY A CA 1
ATOM 645 C C . GLY A 1 83 ? 23.337 -2.777 -12.120 1.00 95.38 83 GLY A C 1
ATOM 646 O O . GLY A 1 83 ? 22.313 -2.107 -12.254 1.00 95.38 83 GLY A O 1
ATOM 647 N N . ALA A 1 84 ? 23.706 -3.278 -10.941 1.00 93.44 84 ALA A N 1
ATOM 648 C CA . ALA A 1 84 ? 22.871 -3.184 -9.739 1.00 93.44 84 ALA A CA 1
ATOM 649 C C . ALA A 1 84 ? 22.491 -1.743 -9.344 1.00 93.44 84 ALA A C 1
ATOM 651 O O . ALA A 1 84 ? 21.429 -1.517 -8.774 1.00 93.44 84 ALA A O 1
ATOM 652 N N . ALA A 1 85 ? 23.331 -0.760 -9.680 1.00 92.19 85 ALA A N 1
ATOM 653 C CA . ALA A 1 85 ? 23.106 0.652 -9.368 1.00 92.19 85 ALA A CA 1
ATOM 654 C C . ALA A 1 85 ? 22.301 1.420 -10.438 1.00 92.19 85 ALA A C 1
ATOM 656 O O . ALA A 1 85 ? 22.088 2.620 -10.295 1.00 92.19 85 ALA A O 1
ATOM 657 N N . SER A 1 86 ? 21.844 0.775 -11.516 1.00 93.38 86 SER A N 1
ATOM 658 C CA . SER A 1 86 ? 21.234 1.466 -12.667 1.00 93.38 86 SER A CA 1
ATOM 659 C C . SER A 1 86 ? 19.768 1.890 -12.478 1.00 93.38 86 SER A C 1
ATOM 661 O O . SER A 1 86 ? 19.118 2.303 -13.441 1.00 93.38 86 SER A O 1
ATOM 663 N N . GLY A 1 87 ? 19.223 1.772 -11.263 1.00 88.44 87 GLY A N 1
ATOM 664 C CA . GLY A 1 87 ? 17.859 2.207 -10.934 1.00 88.44 87 GLY A CA 1
ATOM 665 C C . GLY A 1 87 ? 16.738 1.379 -11.576 1.00 88.44 87 GLY A C 1
ATOM 666 O O . GLY A 1 87 ? 15.589 1.812 -11.575 1.00 88.44 87 GLY A O 1
ATOM 667 N N . GLY A 1 88 ? 17.066 0.217 -12.150 1.00 91.69 88 GLY A N 1
ATOM 668 C CA . GLY A 1 88 ? 16.109 -0.786 -12.616 1.00 91.69 88 GLY A CA 1
ATOM 669 C C . GLY A 1 88 ? 16.254 -2.083 -11.825 1.00 91.69 88 GLY A C 1
ATOM 670 O O . GLY A 1 88 ? 16.149 -2.075 -10.602 1.00 91.69 88 GLY A O 1
ATOM 671 N N . GLY A 1 89 ? 16.488 -3.198 -12.515 1.00 95.12 89 GLY A N 1
ATOM 672 C CA . GLY A 1 89 ? 16.560 -4.517 -11.888 1.00 95.12 89 GLY A CA 1
ATOM 673 C C . GLY A 1 89 ? 17.330 -5.539 -12.715 1.00 95.12 89 GLY A C 1
ATOM 674 O O . GLY A 1 89 ? 17.879 -5.220 -13.769 1.00 95.12 89 GLY A O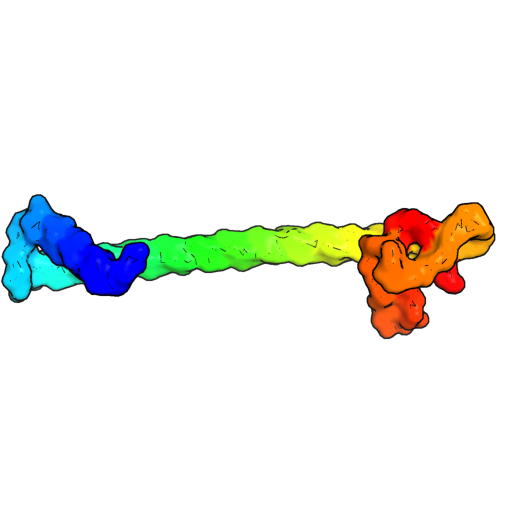 1
ATOM 675 N N . LEU A 1 90 ? 17.377 -6.770 -12.214 1.00 95.38 90 LEU A N 1
ATOM 676 C CA . LEU A 1 90 ? 17.934 -7.921 -12.917 1.00 95.38 90 LEU A CA 1
ATOM 677 C C . LEU A 1 90 ? 16.793 -8.670 -13.606 1.00 95.38 90 LEU A C 1
ATOM 679 O O . LEU A 1 90 ? 15.836 -9.083 -12.951 1.00 95.38 90 LEU A O 1
ATOM 683 N N . ASP A 1 91 ? 16.873 -8.845 -14.921 1.00 92.56 91 ASP A N 1
ATOM 684 C CA . ASP A 1 91 ? 15.937 -9.703 -15.640 1.00 92.56 91 ASP A CA 1
ATOM 685 C C . ASP A 1 91 ? 16.286 -11.172 -15.370 1.00 92.56 91 ASP A C 1
ATOM 687 O O . ASP A 1 91 ? 17.318 -11.671 -15.812 1.00 92.56 91 ASP A O 1
ATOM 691 N N . GLY A 1 92 ? 15.411 -11.877 -14.650 1.00 90.62 92 GLY A N 1
ATOM 692 C CA . GLY A 1 92 ? 15.618 -13.281 -14.298 1.00 90.62 92 GLY A CA 1
ATOM 693 C C . GLY A 1 92 ? 15.632 -14.242 -15.491 1.00 90.62 92 GLY A C 1
ATOM 694 O O . GLY A 1 92 ? 16.127 -15.356 -15.353 1.00 90.62 92 GLY A O 1
ATOM 695 N N . ARG A 1 93 ? 15.116 -13.840 -16.663 1.00 90.31 93 ARG A N 1
ATOM 696 C CA . ARG A 1 93 ? 15.118 -14.686 -17.869 1.00 90.31 93 ARG A CA 1
ATOM 697 C C . ARG A 1 93 ? 16.446 -14.627 -18.607 1.00 90.31 93 ARG A C 1
ATOM 699 O O . ARG A 1 93 ? 16.916 -15.645 -19.102 1.00 90.31 93 ARG A O 1
ATOM 706 N N . THR A 1 94 ? 17.013 -13.430 -18.721 1.00 90.12 94 THR A N 1
ATOM 707 C CA . THR A 1 94 ? 18.239 -13.184 -19.495 1.00 90.12 94 THR A CA 1
ATOM 708 C C . THR A 1 94 ? 19.488 -13.124 -18.619 1.00 90.12 94 THR A C 1
ATOM 710 O O . THR A 1 94 ? 20.595 -13.281 -19.122 1.00 90.12 94 THR A O 1
ATOM 713 N N . GLY A 1 95 ? 19.332 -12.905 -17.311 1.00 92.94 95 GLY A N 1
ATOM 714 C CA . GLY A 1 95 ? 20.440 -12.675 -16.386 1.00 92.94 95 GLY A CA 1
ATOM 715 C C . GLY A 1 95 ? 21.106 -11.307 -16.562 1.00 92.94 95 GLY A C 1
ATOM 716 O O . GLY A 1 95 ? 22.172 -11.073 -15.993 1.00 92.94 95 GLY A O 1
ATOM 717 N N . TYR A 1 96 ? 20.507 -10.400 -17.340 1.00 94.12 96 TYR A N 1
ATOM 718 C CA . TYR A 1 96 ? 21.050 -9.068 -17.585 1.00 94.12 96 TYR A CA 1
ATOM 719 C C . TYR A 1 96 ? 20.337 -7.999 -16.771 1.00 94.12 96 TYR A C 1
ATOM 721 O O . TYR A 1 96 ? 19.121 -8.019 -16.569 1.00 94.12 96 TYR A O 1
ATOM 729 N N . TRP A 1 97 ? 21.117 -7.027 -16.310 1.00 96.75 97 TRP A N 1
ATOM 730 C CA . TRP A 1 97 ? 20.580 -5.844 -15.660 1.00 96.75 97 TRP A CA 1
ATOM 731 C C . TRP A 1 97 ? 19.887 -4.938 -16.685 1.00 96.75 97 TRP A C 1
ATOM 733 O O . TRP A 1 97 ? 20.286 -4.852 -17.850 1.00 96.75 97 TRP A O 1
ATOM 743 N N . TYR A 1 98 ? 18.867 -4.221 -16.231 1.00 96.81 98 TYR A N 1
ATOM 744 C CA . TYR A 1 98 ? 18.193 -3.155 -16.963 1.00 96.81 98 TYR A CA 1
ATOM 745 C C . TYR A 1 98 ? 18.039 -1.916 -16.077 1.00 96.81 98 TYR A C 1
ATOM 747 O O . TYR A 1 98 ? 18.100 -1.999 -14.851 1.00 96.81 98 TYR A O 1
ATOM 755 N N . GLY A 1 99 ? 17.831 -0.753 -16.691 1.00 96.25 99 GLY A N 1
ATOM 756 C CA . GLY A 1 99 ? 17.743 0.514 -15.973 1.00 96.25 99 GLY A CA 1
ATOM 757 C C . GLY A 1 99 ? 17.452 1.692 -16.892 1.00 96.25 99 GLY A C 1
ATOM 758 O O . GLY A 1 99 ? 17.459 1.562 -18.117 1.00 96.25 99 GLY A O 1
ATOM 759 N N . LYS A 1 100 ? 17.173 2.845 -16.282 1.00 94.88 100 LYS A N 1
ATOM 760 C CA . LYS A 1 100 ? 16.657 4.027 -16.982 1.00 94.88 100 LYS A CA 1
ATOM 761 C C . LYS A 1 100 ? 17.633 4.607 -18.002 1.00 94.88 100 LYS A C 1
ATOM 763 O O . LYS A 1 100 ? 17.209 4.944 -19.103 1.00 94.88 100 LYS A O 1
ATOM 768 N N . ASP A 1 101 ? 18.913 4.698 -17.646 1.00 95.25 101 ASP A N 1
ATOM 769 C CA . ASP A 1 101 ? 19.943 5.459 -18.374 1.00 95.25 101 ASP A CA 1
ATOM 770 C C . ASP A 1 101 ? 21.181 4.589 -18.675 1.00 95.25 101 ASP A C 1
ATOM 772 O O . ASP A 1 101 ? 22.329 5.004 -18.544 1.00 95.25 101 ASP A O 1
ATOM 776 N N . CYS A 1 102 ? 20.939 3.329 -19.041 1.00 96.81 102 CYS A N 1
ATOM 777 C CA . CYS A 1 102 ? 21.968 2.354 -19.392 1.00 96.81 102 CYS A CA 1
ATOM 778 C C . CYS A 1 102 ? 21.510 1.467 -20.559 1.00 96.81 102 CYS A C 1
ATOM 780 O O . CYS A 1 102 ? 20.337 1.491 -20.953 1.00 96.81 102 CYS A O 1
ATOM 782 N N . ARG A 1 103 ? 22.444 0.686 -21.108 1.00 96.69 103 ARG A N 1
ATOM 783 C CA . ARG A 1 103 ? 22.176 -0.358 -22.105 1.00 96.69 103 ARG A CA 1
ATOM 784 C C . ARG A 1 103 ? 22.305 -1.753 -21.501 1.00 96.69 103 ARG A C 1
ATOM 786 O O . ARG A 1 103 ? 23.123 -1.975 -20.607 1.00 96.69 103 ARG A O 1
ATOM 793 N N . SER A 1 104 ? 21.530 -2.696 -22.018 1.00 94.06 104 SER A N 1
ATOM 794 C CA . SER A 1 104 ? 21.741 -4.111 -21.722 1.00 94.06 104 SER A CA 1
ATOM 795 C C . SER A 1 104 ? 23.038 -4.614 -22.373 1.00 94.06 104 SER A C 1
ATOM 797 O O . SER A 1 104 ? 23.670 -3.892 -23.156 1.00 94.06 104 SER A O 1
ATOM 799 N N . ARG A 1 105 ? 23.469 -5.812 -21.974 1.00 88.69 105 ARG A N 1
ATOM 800 C CA . ARG A 1 105 ? 24.722 -6.412 -22.444 1.00 88.69 105 ARG A CA 1
ATOM 801 C C . ARG A 1 105 ? 24.583 -6.993 -23.844 1.00 88.69 105 ARG A C 1
ATOM 803 O O . ARG A 1 105 ? 23.508 -7.552 -24.138 1.00 88.69 105 ARG A O 1
#